Protein AF-A0A8T3QAI2-F1 (afdb_monomer_lite)

Sequence (124 aa):
MSRPERALLVHRTAWLVALIFGLSWVVSLADPAKAAAWAGDSYSPASASSLIALVNRSRAAAGRPALRIDPTLTSIARWRSNDMLARDDFSHDVPGYGSVFKKLDAVGYCYRIAGENIGWNTAL

Foldseek 3Di:
DDDDPPVVVVVVVVVVVVVVVVVVPPPDPDDVVVLVVLVDCPDDPVVVVVVLVVVQVVCVVVVHHRDDDDVVVVVLVVVVVVQCSVVVHDDQQRPPQGGSVSVCVVVPPDDDDDDDDDDDDPDD

Structure (mmCIF, N/CA/C/O backbone):
data_AF-A0A8T3QAI2-F1
#
_entry.id   AF-A0A8T3QAI2-F1
#
loop_
_atom_site.group_PDB
_atom_site.id
_atom_site.type_symbol
_atom_site.label_atom_id
_atom_site.label_alt_id
_atom_site.label_comp_id
_atom_site.label_asym_id
_atom_site.label_entity_id
_atom_site.label_seq_id
_atom_site.pdbx_PDB_ins_code
_atom_site.Cartn_x
_atom_site.Cartn_y
_atom_site.Cartn_z
_atom_site.occupancy
_atom_site.B_iso_or_equiv
_atom_site.auth_seq_id
_atom_site.auth_comp_id
_atom_site.auth_asym_id
_atom_site.auth_atom_id
_atom_site.pdbx_PDB_model_num
ATOM 1 N N . MET A 1 1 ? 43.528 29.751 -68.752 1.00 47.59 1 MET A N 1
ATOM 2 C CA . MET A 1 1 ? 42.473 28.728 -68.596 1.00 47.59 1 MET A CA 1
ATOM 3 C C . MET A 1 1 ? 42.992 27.663 -67.628 1.00 47.59 1 MET A C 1
ATOM 5 O O . MET A 1 1 ? 43.608 26.710 -68.070 1.00 47.59 1 MET A O 1
ATOM 9 N N . SER A 1 2 ? 42.849 27.867 -66.313 1.00 49.78 2 SER A N 1
ATOM 10 C CA . SER A 1 2 ? 43.157 26.855 -65.284 1.00 49.78 2 SER A CA 1
ATOM 11 C C . SER A 1 2 ? 42.524 27.253 -63.939 1.00 49.78 2 SER A C 1
ATOM 13 O O . SER A 1 2 ? 42.904 28.221 -63.288 1.00 49.78 2 SER A O 1
ATOM 15 N N . ARG A 1 3 ? 41.491 26.507 -63.556 1.00 57.41 3 ARG A N 1
ATOM 16 C CA . ARG A 1 3 ? 40.811 26.436 -62.248 1.00 57.41 3 ARG A CA 1
ATOM 17 C C . ARG A 1 3 ? 40.654 24.922 -61.970 1.00 57.41 3 ARG A C 1
ATOM 19 O O . ARG A 1 3 ? 40.534 24.214 -62.970 1.00 57.41 3 ARG A O 1
ATOM 26 N N . PRO A 1 4 ? 40.533 24.394 -60.729 1.00 52.84 4 PRO A N 1
ATOM 27 C CA . PRO A 1 4 ? 40.507 25.045 -59.412 1.00 52.84 4 PRO A CA 1
ATOM 28 C C . PRO A 1 4 ? 41.102 24.154 -58.274 1.00 52.84 4 PRO A C 1
ATOM 30 O O . PRO A 1 4 ? 40.366 23.438 -57.601 1.00 52.84 4 PRO A O 1
ATOM 33 N N . GLU A 1 5 ? 42.401 24.197 -57.968 1.00 56.09 5 GLU A N 1
ATOM 34 C CA . GLU A 1 5 ? 42.951 23.331 -56.891 1.00 56.09 5 GLU A CA 1
ATOM 35 C C . GLU A 1 5 ? 42.704 23.862 -55.464 1.00 56.09 5 GLU A C 1
ATOM 37 O O . GLU A 1 5 ? 42.773 23.128 -54.481 1.00 56.09 5 GLU A O 1
ATOM 42 N N . ARG A 1 6 ? 42.336 25.142 -55.326 1.00 55.31 6 ARG A N 1
ATOM 43 C CA . ARG A 1 6 ? 42.162 25.797 -54.016 1.00 55.31 6 ARG A CA 1
ATOM 44 C C . ARG A 1 6 ? 40.840 25.476 -53.305 1.00 55.31 6 ARG A C 1
ATOM 46 O O . ARG A 1 6 ? 40.733 25.710 -52.106 1.00 55.31 6 ARG A O 1
ATOM 53 N N . ALA A 1 7 ? 39.849 24.918 -54.002 1.00 51.91 7 ALA A N 1
ATOM 54 C CA . ALA A 1 7 ? 38.534 24.614 -53.421 1.00 51.91 7 ALA A CA 1
ATOM 55 C C . ALA A 1 7 ? 38.506 23.305 -52.600 1.00 51.91 7 ALA A C 1
ATOM 57 O O . ALA A 1 7 ? 37.675 23.151 -51.701 1.00 51.91 7 ALA A O 1
ATOM 58 N N . LEU A 1 8 ? 39.433 22.381 -52.877 1.00 54.16 8 LEU A N 1
ATOM 59 C CA . LEU A 1 8 ? 39.495 21.054 -52.252 1.00 54.16 8 LEU A CA 1
ATOM 60 C C . LEU A 1 8 ? 40.152 21.058 -50.863 1.00 54.16 8 LEU A C 1
ATOM 62 O O . LEU A 1 8 ? 39.908 20.147 -50.078 1.00 54.16 8 LEU A O 1
ATOM 66 N N . LEU A 1 9 ? 40.957 22.073 -50.527 1.00 50.19 9 LEU A N 1
ATOM 67 C CA . LEU A 1 9 ? 41.641 22.139 -49.228 1.00 50.19 9 LEU A CA 1
ATOM 68 C C . LEU A 1 9 ? 40.712 22.620 -48.096 1.00 50.19 9 LEU A C 1
ATOM 70 O O . LEU A 1 9 ? 40.786 22.113 -46.981 1.00 50.19 9 LEU A O 1
ATOM 74 N N . VAL A 1 10 ? 39.787 23.540 -48.396 1.00 52.62 10 VAL A N 1
ATOM 75 C CA . VAL A 1 10 ? 38.828 24.098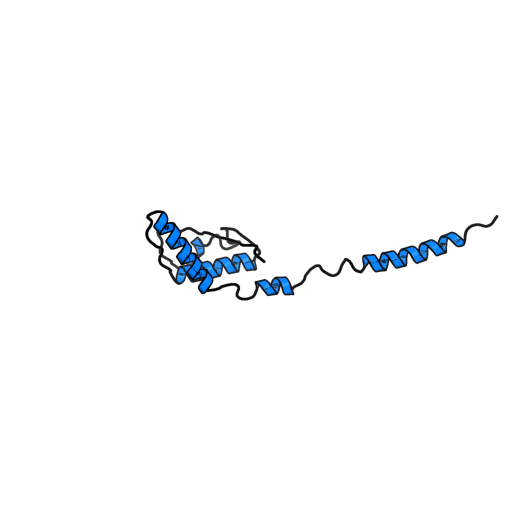 -47.417 1.00 52.62 10 VAL A CA 1
ATOM 76 C C . VAL A 1 10 ? 37.760 23.067 -47.023 1.00 52.62 10 VAL A C 1
ATOM 78 O O . VAL A 1 10 ? 37.330 23.007 -45.875 1.00 52.62 10 VAL A O 1
ATOM 81 N N . HIS A 1 11 ? 37.396 22.176 -47.950 1.00 51.53 11 HIS A N 1
ATOM 82 C CA . HIS A 1 11 ? 36.447 21.089 -47.703 1.00 51.53 11 HIS A CA 1
ATOM 83 C C . HIS A 1 11 ? 37.057 19.882 -46.984 1.00 51.53 11 HIS A C 1
ATOM 85 O O . HIS A 1 11 ? 36.335 18.938 -46.718 1.00 51.53 11 HIS A O 1
ATOM 91 N N . ARG A 1 12 ? 38.355 19.844 -46.666 1.00 52.47 12 ARG A N 1
ATOM 92 C CA . ARG A 1 12 ? 38.953 18.713 -45.921 1.00 52.47 12 ARG A CA 1
ATOM 93 C C . ARG A 1 12 ? 39.166 19.037 -44.447 1.00 52.47 12 ARG A C 1
ATOM 95 O O . ARG A 1 12 ? 39.099 18.145 -43.609 1.00 52.47 12 ARG A O 1
ATOM 102 N N . THR A 1 13 ? 39.335 20.314 -44.117 1.00 48.69 13 THR A N 1
ATOM 103 C CA . THR A 1 13 ? 39.426 20.795 -42.733 1.00 48.69 13 THR A CA 1
ATOM 104 C C . THR A 1 13 ? 38.051 20.989 -42.087 1.00 48.69 13 THR A C 1
ATOM 106 O O . THR A 1 13 ? 37.916 20.766 -40.887 1.00 48.69 13 THR A O 1
ATOM 109 N N . ALA A 1 14 ? 37.008 21.298 -42.868 1.00 49.44 14 ALA A N 1
ATOM 110 C CA . ALA A 1 14 ? 35.639 21.446 -42.361 1.00 49.44 14 ALA A CA 1
ATOM 111 C C . ALA A 1 14 ? 35.020 20.131 -41.829 1.00 49.44 14 ALA A C 1
ATOM 113 O O . ALA A 1 14 ? 34.255 20.159 -40.868 1.00 49.44 14 ALA A O 1
ATOM 114 N N . TRP A 1 15 ? 35.385 18.970 -42.388 1.00 45.72 15 TRP A N 1
ATOM 115 C CA . TRP A 1 15 ? 34.855 17.672 -41.933 1.00 45.72 15 TRP A CA 1
ATOM 116 C C . TRP A 1 15 ? 35.558 17.118 -40.688 1.00 45.72 15 TRP A C 1
ATOM 118 O O . TRP A 1 15 ? 34.951 16.359 -39.937 1.00 45.72 15 TRP A O 1
ATOM 128 N N . LEU A 1 16 ? 36.801 17.530 -40.415 1.00 47.59 16 LEU A N 1
ATOM 129 C CA . LEU A 1 16 ? 37.519 17.122 -39.202 1.00 47.59 16 LEU A CA 1
ATOM 130 C C . LEU A 1 16 ? 37.022 17.861 -37.947 1.00 47.59 16 LEU A C 1
ATOM 132 O O . LEU A 1 16 ? 37.047 17.289 -36.863 1.00 47.59 16 LEU A O 1
ATOM 136 N N . VAL A 1 17 ? 36.487 19.080 -38.084 1.00 49.78 17 VAL A N 1
ATOM 137 C CA . VAL A 1 17 ? 35.863 19.814 -36.964 1.00 49.78 17 VAL A CA 1
ATOM 138 C C . VAL A 1 17 ? 34.444 19.298 -36.668 1.00 49.78 17 VAL A C 1
ATOM 140 O O . VAL A 1 17 ? 34.059 19.196 -35.504 1.00 49.78 17 VAL A O 1
ATOM 143 N N . ALA A 1 18 ? 33.687 18.883 -37.691 1.00 51.53 18 ALA A N 1
ATOM 144 C CA . ALA A 1 18 ? 32.343 18.318 -37.522 1.00 51.53 18 ALA A CA 1
ATOM 145 C C . ALA A 1 18 ? 32.342 16.912 -36.881 1.00 51.53 18 ALA A C 1
ATOM 147 O O . ALA A 1 18 ? 31.437 16.585 -36.115 1.00 51.53 18 ALA A O 1
ATOM 148 N N . LEU A 1 19 ? 33.374 16.096 -37.129 1.00 51.72 19 LEU A N 1
ATOM 149 C CA . LEU A 1 19 ? 33.516 14.766 -36.519 1.00 51.72 19 LEU A CA 1
ATOM 150 C C . LEU A 1 19 ? 33.872 14.819 -35.023 1.00 51.72 19 LEU A C 1
ATOM 152 O O . LEU A 1 19 ? 33.400 13.980 -34.261 1.00 51.72 19 LEU A O 1
ATOM 156 N N . ILE A 1 20 ? 34.638 15.821 -34.581 1.00 52.38 20 ILE A N 1
ATOM 157 C CA . ILE A 1 20 ? 35.025 15.978 -33.166 1.00 52.38 20 ILE A CA 1
ATOM 158 C C . ILE A 1 20 ? 33.853 16.511 -32.319 1.00 52.38 20 ILE A C 1
ATOM 160 O O . ILE A 1 20 ? 33.698 16.104 -31.172 1.00 52.38 20 ILE A O 1
ATOM 164 N N . PHE A 1 21 ? 32.965 17.336 -32.888 1.00 50.62 21 PHE A N 1
ATOM 165 C CA . PHE A 1 21 ? 31.732 17.764 -32.208 1.00 50.62 21 PHE A CA 1
ATOM 166 C C . PHE A 1 21 ? 30.595 16.727 -32.268 1.00 50.62 21 PHE A C 1
ATOM 168 O O . PHE A 1 21 ? 29.76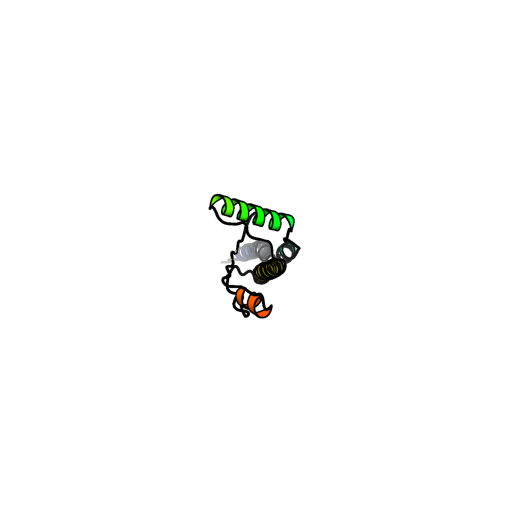8 16.686 -31.359 1.00 50.62 21 PHE A O 1
ATOM 175 N N . GLY A 1 22 ? 30.555 15.870 -33.294 1.00 49.47 22 GLY A N 1
ATOM 176 C CA . GLY A 1 22 ? 29.548 14.808 -33.421 1.00 49.47 22 GLY A CA 1
ATOM 177 C C . GLY A 1 22 ? 29.806 13.587 -32.531 1.00 49.47 22 GLY A C 1
ATOM 178 O O . GLY A 1 22 ? 28.857 12.960 -32.062 1.00 49.47 22 GLY A O 1
ATOM 179 N N . LEU A 1 23 ? 31.072 13.259 -32.247 1.00 49.94 23 LEU A N 1
ATOM 180 C CA . LEU A 1 23 ? 31.421 12.078 -31.445 1.00 49.94 23 LEU A CA 1
ATOM 181 C C . LEU A 1 23 ? 31.269 12.299 -29.928 1.00 49.94 23 LEU A C 1
ATOM 183 O O . LEU A 1 23 ? 31.139 11.334 -29.179 1.00 49.94 23 LEU A O 1
ATOM 187 N N . SER A 1 24 ? 31.221 13.552 -29.466 1.00 47.94 24 SER A N 1
ATOM 188 C CA . SER A 1 24 ? 31.057 13.885 -28.041 1.00 47.94 24 SER A CA 1
ATOM 189 C C . SER A 1 24 ? 29.605 14.025 -27.565 1.00 47.94 24 SER A C 1
ATOM 191 O O . SER A 1 24 ? 29.402 14.312 -26.390 1.00 47.94 24 SER A O 1
ATOM 193 N N . TRP A 1 25 ? 28.593 13.791 -28.411 1.00 51.69 25 TRP A N 1
ATOM 194 C CA . TRP A 1 25 ? 27.175 13.892 -28.008 1.00 51.69 25 TRP A CA 1
ATOM 195 C C . TRP A 1 25 ? 26.403 12.562 -27.947 1.00 51.69 25 TRP A C 1
ATOM 197 O O . TRP A 1 25 ? 25.231 12.564 -27.586 1.00 51.69 25 TRP A O 1
ATOM 207 N N . VAL A 1 26 ? 27.030 11.417 -28.248 1.00 55.69 26 VAL A N 1
ATOM 208 C CA . VAL A 1 26 ? 26.313 10.124 -28.385 1.00 55.69 26 VAL A CA 1
ATOM 209 C C . VAL A 1 26 ? 26.653 9.089 -27.294 1.00 55.69 26 VAL A C 1
ATOM 211 O O . VAL A 1 26 ? 26.136 7.978 -27.315 1.00 55.69 26 VAL A O 1
ATOM 214 N N . VAL A 1 27 ? 27.441 9.424 -26.266 1.00 53.50 27 VAL A N 1
ATOM 215 C CA . VAL A 1 27 ? 27.794 8.465 -25.190 1.00 53.50 27 VAL A CA 1
ATOM 216 C C . VAL A 1 27 ? 27.307 8.935 -23.819 1.00 53.50 27 VAL A C 1
ATOM 218 O O . VAL A 1 27 ? 28.091 9.214 -22.919 1.00 53.50 27 VAL A O 1
ATOM 221 N N . SER A 1 28 ? 25.989 9.036 -23.642 1.00 59.06 28 SER A N 1
ATOM 222 C CA . SER A 1 28 ? 25.348 9.022 -22.313 1.00 59.06 28 SER A CA 1
ATOM 223 C C . SER A 1 28 ? 23.861 8.701 -22.438 1.00 59.06 28 SER A C 1
ATOM 225 O O . SER A 1 28 ? 23.010 9.563 -22.247 1.00 59.06 28 SER A O 1
ATOM 227 N N . LEU A 1 29 ? 23.537 7.455 -22.797 1.00 61.22 29 LEU A N 1
ATOM 228 C CA . LEU A 1 29 ? 22.141 6.993 -22.876 1.00 61.22 29 LEU A CA 1
ATOM 229 C C . LEU A 1 29 ? 21.727 6.026 -21.762 1.00 61.22 29 LEU A C 1
ATOM 231 O O . LEU A 1 29 ? 20.567 5.643 -21.703 1.00 61.22 29 LEU A O 1
ATOM 235 N N . ALA A 1 30 ? 22.615 5.681 -20.833 1.00 58.44 30 ALA A N 1
ATOM 236 C CA . ALA A 1 30 ? 22.217 5.022 -19.597 1.00 58.44 30 ALA A CA 1
ATOM 237 C C . ALA A 1 30 ? 23.312 5.219 -18.554 1.00 58.44 30 ALA A C 1
ATOM 239 O O . ALA A 1 30 ? 24.430 4.746 -18.741 1.00 58.44 30 ALA A O 1
ATOM 240 N N . ASP A 1 31 ? 22.987 5.912 -17.467 1.00 56.12 31 ASP A N 1
ATOM 241 C CA . ASP A 1 31 ? 23.786 5.856 -16.250 1.00 56.12 31 ASP A CA 1
ATOM 242 C C . ASP A 1 31 ? 23.156 4.793 -15.333 1.00 56.1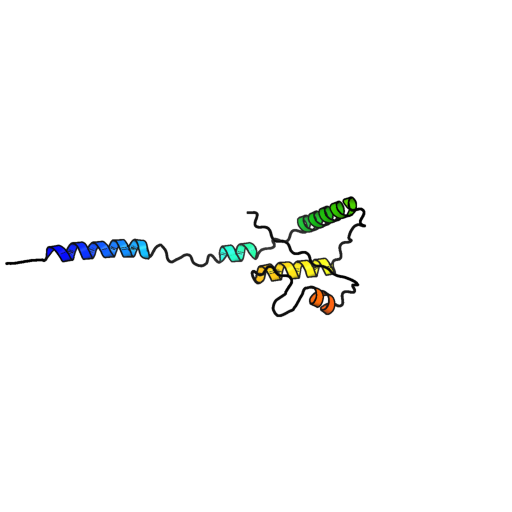2 31 ASP A C 1
ATOM 244 O O . ASP A 1 31 ? 22.190 5.095 -14.620 1.00 56.12 31 ASP A O 1
ATOM 248 N N . PRO A 1 32 ? 23.627 3.531 -15.365 1.00 55.16 32 PRO A N 1
ATOM 249 C CA . PRO A 1 32 ? 23.077 2.469 -14.525 1.00 55.16 32 PRO A CA 1
ATOM 250 C C . PRO A 1 32 ? 23.218 2.783 -13.028 1.00 55.16 32 PRO A C 1
ATOM 252 O O . PRO A 1 32 ? 22.502 2.192 -12.223 1.00 55.16 32 PRO A O 1
ATOM 255 N N . ALA A 1 33 ? 24.070 3.743 -12.640 1.00 55.06 33 ALA A N 1
ATOM 256 C CA . ALA A 1 33 ? 24.202 4.180 -11.256 1.00 55.06 33 ALA A CA 1
ATOM 257 C C . ALA A 1 33 ? 22.962 4.936 -10.749 1.00 55.06 33 ALA A C 1
ATOM 259 O O . ALA A 1 33 ? 22.627 4.808 -9.575 1.00 55.06 33 ALA A O 1
ATOM 260 N N . LYS A 1 34 ? 22.224 5.658 -11.609 1.00 51.72 34 LYS A N 1
ATOM 261 C CA . LYS A 1 34 ? 20.944 6.289 -11.221 1.00 51.72 34 LYS A CA 1
ATOM 262 C C . LYS A 1 34 ? 19.840 5.257 -10.996 1.00 51.72 34 LYS A C 1
ATOM 264 O O . LYS A 1 34 ? 19.119 5.352 -10.010 1.00 51.72 34 LYS A O 1
ATOM 269 N N . ALA A 1 35 ? 19.768 4.236 -11.850 1.00 51.91 35 ALA A N 1
ATOM 270 C CA . ALA A 1 35 ? 18.854 3.110 -11.658 1.00 51.91 35 ALA A CA 1
ATOM 271 C C . ALA A 1 35 ? 19.208 2.293 -10.397 1.00 51.91 35 ALA A C 1
ATOM 273 O O . ALA A 1 35 ? 18.321 1.876 -9.656 1.00 51.91 35 ALA A O 1
ATOM 274 N N . ALA A 1 36 ? 20.501 2.125 -10.100 1.00 51.03 36 ALA A N 1
ATOM 275 C CA . ALA A 1 36 ? 20.975 1.459 -8.886 1.00 51.03 36 ALA A CA 1
ATOM 276 C C . ALA A 1 36 ? 20.784 2.299 -7.606 1.00 51.03 36 ALA A C 1
ATOM 278 O O . ALA A 1 36 ? 20.637 1.733 -6.526 1.00 51.03 36 ALA A O 1
ATOM 279 N N . ALA A 1 37 ? 20.742 3.632 -7.706 1.00 49.81 37 ALA A N 1
ATOM 280 C CA . ALA A 1 37 ? 20.554 4.524 -6.561 1.00 49.81 37 ALA A CA 1
ATOM 281 C C . ALA A 1 37 ? 19.131 4.474 -5.977 1.00 49.81 37 ALA A C 1
ATOM 283 O O . ALA A 1 37 ? 18.966 4.648 -4.772 1.00 49.81 37 ALA A O 1
ATOM 284 N N . TRP A 1 38 ? 18.108 4.180 -6.788 1.00 51.47 38 TRP A N 1
ATOM 285 C CA . TRP A 1 38 ? 16.755 3.906 -6.283 1.00 51.47 38 TRP A CA 1
ATOM 286 C C . TRP A 1 38 ? 16.560 2.454 -5.832 1.00 51.47 38 TRP A C 1
ATOM 288 O O . TRP A 1 38 ? 15.611 2.164 -5.110 1.00 51.47 38 TRP A O 1
ATOM 298 N N . ALA A 1 39 ? 17.462 1.546 -6.213 1.00 52.16 39 ALA A N 1
ATOM 299 C CA . ALA A 1 39 ? 17.388 0.130 -5.856 1.00 52.16 39 ALA A CA 1
ATOM 300 C C . ALA A 1 39 ? 17.768 -0.164 -4.386 1.00 52.16 39 ALA A C 1
ATOM 302 O O . ALA A 1 39 ? 17.604 -1.295 -3.929 1.00 52.16 39 ALA A O 1
ATOM 303 N N . GLY A 1 40 ? 18.267 0.828 -3.639 1.00 54.84 40 GLY A N 1
ATOM 304 C CA . GLY A 1 40 ? 18.633 0.701 -2.227 1.00 54.84 40 GLY A CA 1
ATOM 305 C C . GLY A 1 40 ? 17.551 1.233 -1.285 1.00 54.84 40 GLY A C 1
ATOM 306 O O . GLY A 1 40 ? 17.129 2.372 -1.442 1.00 54.84 40 GLY A O 1
ATOM 307 N N . ASP A 1 41 ? 17.140 0.398 -0.320 1.00 59.69 41 ASP A N 1
ATOM 308 C CA . ASP A 1 41 ? 16.285 0.644 0.863 1.00 59.69 41 ASP A CA 1
ATOM 309 C C . ASP A 1 41 ? 15.883 2.112 1.148 1.00 59.69 41 ASP A C 1
ATOM 311 O O . ASP A 1 41 ? 16.230 2.711 2.165 1.00 59.69 41 ASP A O 1
ATOM 315 N N . SER A 1 42 ? 15.035 2.678 0.292 1.00 69.75 42 SER A N 1
ATOM 316 C CA . SER A 1 42 ? 14.354 3.961 0.515 1.00 69.75 42 SER A CA 1
ATOM 317 C C . SER A 1 42 ? 13.215 3.839 1.540 1.00 69.75 42 SER A C 1
ATOM 319 O O . SER A 1 42 ? 12.566 4.820 1.909 1.00 69.75 42 SER A O 1
ATOM 321 N N . TYR A 1 43 ? 12.982 2.627 2.052 1.00 81.50 43 TYR A N 1
ATOM 322 C CA . TYR A 1 43 ? 12.033 2.367 3.120 1.00 81.50 43 TYR A CA 1
ATOM 323 C C . TYR A 1 43 ? 12.585 2.795 4.486 1.00 81.50 43 TYR A C 1
ATOM 325 O O . TYR A 1 43 ? 13.558 2.241 4.990 1.00 81.50 43 TYR A O 1
ATOM 333 N N . SER A 1 44 ? 11.874 3.711 5.145 1.00 87.38 44 SER A N 1
ATOM 334 C CA . SER A 1 44 ? 12.144 4.121 6.525 1.00 87.38 44 SER A CA 1
ATOM 335 C C . SER A 1 44 ? 10.969 3.750 7.442 1.00 87.38 44 SER A C 1
ATOM 337 O O . SER A 1 44 ? 9.877 4.313 7.294 1.00 87.38 44 SER A O 1
ATOM 339 N N . PRO A 1 45 ? 11.164 2.859 8.439 1.00 87.50 45 PRO A N 1
ATOM 340 C CA . PRO A 1 45 ? 10.150 2.566 9.455 1.00 87.50 45 PRO A CA 1
ATOM 341 C C . PRO A 1 45 ? 9.700 3.811 10.235 1.00 87.50 45 PRO A C 1
ATOM 343 O O . PRO A 1 45 ? 8.537 3.916 10.631 1.00 87.50 45 PRO A O 1
ATOM 346 N N . ALA A 1 46 ? 10.609 4.771 10.435 1.00 91.19 46 ALA A N 1
ATOM 347 C CA . ALA A 1 46 ? 10.308 6.040 11.090 1.00 91.19 46 ALA A CA 1
ATOM 348 C C . ALA A 1 46 ? 9.385 6.911 10.224 1.00 91.19 46 ALA A C 1
ATOM 350 O O . ALA A 1 46 ? 8.418 7.484 10.735 1.00 91.19 46 ALA A O 1
ATOM 351 N N . SER A 1 47 ? 9.624 6.956 8.910 1.00 91.00 47 SER A N 1
ATOM 352 C CA . SER A 1 47 ? 8.750 7.658 7.964 1.00 91.00 47 SER A CA 1
ATOM 353 C C . SER A 1 47 ? 7.374 6.995 7.885 1.00 91.00 47 SER A C 1
ATOM 355 O O . SER A 1 47 ? 6.363 7.689 7.975 1.00 91.00 47 SER A O 1
ATOM 357 N N . ALA A 1 48 ? 7.313 5.660 7.817 1.00 91.62 48 ALA A N 1
ATOM 358 C CA . ALA A 1 48 ? 6.051 4.915 7.833 1.00 91.62 48 ALA A CA 1
ATOM 359 C C . ALA A 1 48 ? 5.245 5.179 9.120 1.00 91.62 48 ALA A C 1
ATOM 361 O O . ALA A 1 48 ? 4.053 5.485 9.064 1.00 91.62 48 ALA A O 1
ATOM 362 N N . SER A 1 49 ? 5.903 5.151 10.281 1.00 93.38 49 SER A N 1
ATOM 363 C CA . SER A 1 49 ? 5.268 5.463 11.570 1.00 93.38 49 SER A CA 1
ATOM 364 C C . SER A 1 49 ? 4.764 6.909 11.627 1.00 93.38 49 SER A C 1
ATOM 366 O O . SER A 1 49 ? 3.646 7.165 12.079 1.00 93.38 49 SER A O 1
ATOM 368 N N . SER A 1 50 ? 5.551 7.857 11.114 1.00 95.50 50 SER A N 1
ATOM 369 C CA . SER A 1 50 ? 5.170 9.272 11.037 1.00 95.50 50 SER A CA 1
ATOM 370 C C . SER A 1 50 ? 3.959 9.491 10.129 1.00 95.50 50 SER A C 1
ATOM 372 O O . SER A 1 50 ? 3.055 10.251 10.485 1.00 95.50 50 SER A O 1
ATOM 374 N N . LEU A 1 51 ? 3.893 8.786 8.996 1.00 94.31 51 LEU A N 1
ATOM 375 C CA . LEU A 1 51 ? 2.755 8.824 8.081 1.00 94.31 51 LEU A CA 1
ATOM 376 C C . LEU A 1 51 ? 1.476 8.319 8.760 1.00 94.31 51 LEU A C 1
ATOM 378 O O . LEU A 1 51 ? 0.451 8.996 8.710 1.00 94.31 51 LEU A O 1
ATOM 382 N N . ILE A 1 52 ? 1.528 7.183 9.461 1.00 96.81 52 ILE A N 1
ATOM 383 C CA . ILE A 1 52 ? 0.363 6.669 10.197 1.00 96.81 52 ILE A CA 1
ATOM 384 C C . ILE A 1 52 ? -0.069 7.637 11.304 1.00 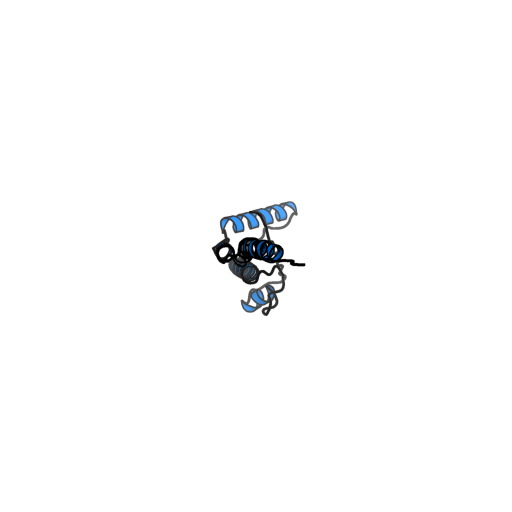96.81 52 ILE A C 1
ATOM 386 O O . ILE A 1 52 ? -1.267 7.865 11.489 1.00 96.81 52 ILE A O 1
ATOM 390 N N . ALA A 1 53 ? 0.878 8.265 12.007 1.00 97.69 53 ALA A N 1
ATOM 391 C CA . ALA A 1 53 ? 0.564 9.280 13.008 1.00 97.69 53 ALA A CA 1
ATOM 392 C C . ALA A 1 53 ? -0.145 10.500 12.390 1.00 97.69 53 ALA A C 1
ATOM 394 O O . ALA A 1 53 ? -1.132 10.980 12.947 1.00 97.69 53 ALA A O 1
ATOM 395 N N . LEU A 1 54 ? 0.310 10.979 11.228 1.00 98.19 54 LEU A N 1
ATOM 396 C CA . LEU A 1 54 ? -0.337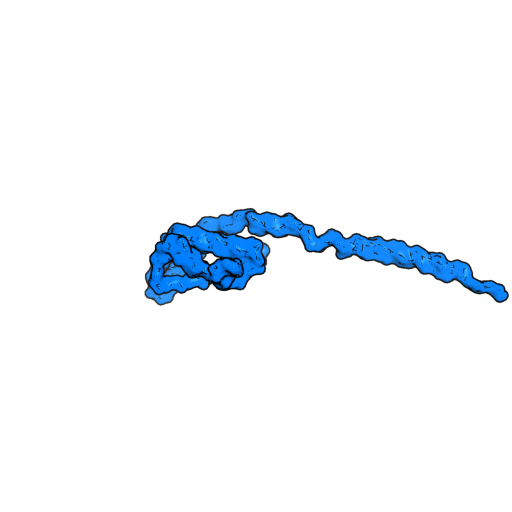 12.057 10.468 1.00 98.19 54 LEU A CA 1
ATOM 397 C C . LEU A 1 54 ? -1.756 11.678 10.028 1.00 98.19 54 LEU A C 1
ATOM 399 O O . LEU A 1 54 ? -2.694 12.446 10.251 1.00 98.19 54 LEU A O 1
ATOM 403 N N . VAL A 1 55 ? -1.932 10.480 9.467 1.00 97.56 55 VAL A N 1
ATOM 404 C CA . VAL A 1 55 ? -3.246 9.962 9.056 1.00 97.56 55 VAL A CA 1
ATOM 405 C C . VAL A 1 55 ? -4.190 9.893 10.253 1.00 97.56 55 VAL A C 1
ATOM 407 O O . VAL A 1 55 ? -5.320 10.372 10.177 1.00 97.56 55 VAL A O 1
ATOM 410 N N . ASN A 1 56 ? -3.736 9.365 11.389 1.00 98.62 56 ASN A N 1
ATOM 411 C CA . ASN A 1 56 ? -4.562 9.282 12.591 1.00 98.62 56 ASN A CA 1
ATOM 412 C C . ASN A 1 56 ? -4.896 10.657 13.187 1.00 98.62 56 ASN A C 1
ATOM 414 O O . ASN A 1 56 ? -6.011 10.829 13.679 1.00 98.62 56 ASN A O 1
ATOM 418 N N . ARG A 1 57 ? -4.013 11.661 13.072 1.00 98.69 57 ARG A N 1
ATOM 419 C CA . ARG A 1 57 ? -4.355 13.055 13.411 1.00 98.69 57 ARG A CA 1
ATOM 420 C C . ARG A 1 57 ? -5.459 13.609 12.511 1.00 98.69 57 ARG A C 1
ATOM 422 O O . ARG A 1 57 ? -6.418 14.181 13.020 1.00 98.69 57 ARG A O 1
ATOM 429 N N . SER A 1 58 ? -5.364 13.399 11.197 1.00 98.38 58 SER A N 1
ATOM 430 C CA . SER A 1 58 ? -6.409 13.811 10.245 1.00 98.38 58 SER A CA 1
ATOM 431 C C . SER A 1 58 ? -7.750 13.129 10.544 1.00 98.38 58 SER A C 1
ATOM 433 O O . SER A 1 58 ? -8.796 13.777 10.565 1.00 98.38 58 SER A O 1
ATOM 435 N N . ARG A 1 59 ? -7.726 11.835 10.876 1.00 98.50 59 ARG A N 1
ATOM 436 C CA . ARG A 1 59 ? -8.919 11.082 11.283 1.00 98.50 59 ARG A CA 1
ATOM 437 C C . ARG A 1 59 ? -9.545 11.627 12.561 1.00 98.50 59 ARG A C 1
ATOM 439 O O . ARG A 1 59 ? -10.759 11.802 12.590 1.00 98.50 59 ARG A O 1
ATOM 446 N N . ALA A 1 60 ? -8.738 11.938 13.574 1.00 98.69 60 ALA A N 1
ATOM 447 C CA . ALA A 1 60 ? -9.224 12.537 14.814 1.00 98.69 60 ALA A CA 1
ATOM 448 C C . ALA A 1 60 ? -9.893 13.898 14.564 1.00 98.69 60 ALA A C 1
ATOM 450 O O . ALA A 1 60 ? -10.992 14.132 15.061 1.00 98.69 60 ALA A O 1
ATOM 451 N N . ALA A 1 61 ? -9.295 14.749 13.722 1.00 98.50 61 ALA A N 1
ATOM 452 C CA . ALA A 1 61 ? -9.888 16.028 13.321 1.00 98.50 61 ALA A CA 1
ATOM 453 C C . ALA A 1 61 ? -11.239 15.864 12.597 1.00 98.50 61 ALA A C 1
ATOM 455 O O . ALA A 1 61 ? -12.106 16.725 12.699 1.00 98.50 61 ALA A O 1
ATOM 456 N N . ALA A 1 62 ? -11.443 14.737 11.911 1.00 98.56 62 ALA A N 1
ATOM 457 C CA . ALA A 1 62 ? -12.700 14.379 11.256 1.00 98.56 62 ALA A CA 1
ATOM 458 C C . ALA A 1 62 ? -13.669 13.566 12.146 1.00 98.56 62 ALA A C 1
ATOM 460 O O . ALA A 1 62 ? -14.639 13.007 11.631 1.00 98.56 62 ALA A O 1
ATOM 461 N N . GLY A 1 63 ? -13.402 13.422 13.450 1.00 98.56 63 GLY A N 1
ATOM 462 C CA . GLY A 1 63 ? -14.239 12.636 14.368 1.00 98.56 63 GLY A CA 1
ATOM 463 C C . GLY A 1 63 ? -14.239 11.127 14.085 1.00 98.56 63 GLY A C 1
ATOM 464 O O . GLY A 1 63 ? -15.199 10.427 14.404 1.00 98.56 63 GLY A O 1
ATOM 465 N N . ARG A 1 64 ? -13.189 10.603 13.441 1.00 98.38 64 ARG A N 1
ATOM 466 C CA . ARG A 1 64 ? -13.051 9.187 13.064 1.00 98.38 64 ARG A CA 1
ATOM 467 C C . ARG A 1 64 ? -12.129 8.448 14.049 1.00 98.38 64 ARG A C 1
ATOM 469 O O . ARG A 1 64 ? -11.099 8.998 14.438 1.00 98.38 64 ARG A O 1
ATOM 476 N N . PRO A 1 65 ? -12.406 7.169 14.373 1.00 98.12 65 PRO A N 1
ATOM 477 C CA . PRO A 1 65 ? -11.504 6.348 15.184 1.00 98.12 65 PRO A CA 1
ATOM 478 C C . PRO A 1 65 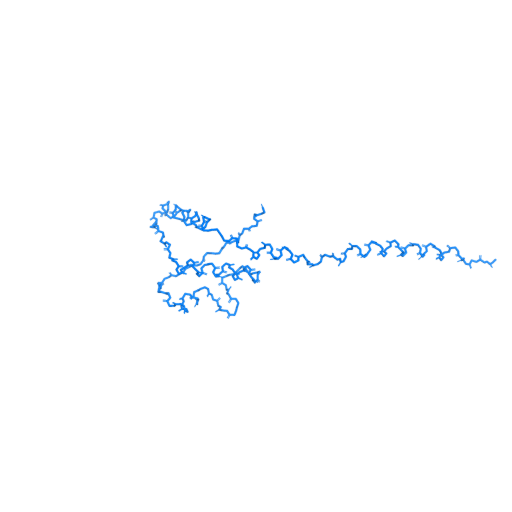? -10.122 6.183 14.543 1.00 98.12 65 PRO A C 1
ATOM 480 O O . PRO A 1 65 ? -10.019 6.104 13.315 1.00 98.12 65 PRO A O 1
ATOM 483 N N . ALA A 1 66 ? -9.071 6.065 15.355 1.00 98.06 66 ALA A N 1
ATOM 484 C CA . ALA A 1 66 ? -7.717 5.798 14.870 1.00 98.06 66 ALA A CA 1
ATOM 485 C C . ALA A 1 66 ? -7.620 4.437 14.153 1.00 98.06 66 ALA A C 1
ATOM 487 O O . ALA A 1 66 ? -8.245 3.455 14.555 1.00 98.06 66 ALA A O 1
ATOM 488 N N . LEU A 1 67 ? -6.821 4.380 13.089 1.00 97.25 67 LEU A N 1
ATOM 489 C CA . LEU A 1 67 ? -6.414 3.135 12.446 1.00 97.25 67 LEU A CA 1
ATOM 490 C C . LEU A 1 67 ? -5.378 2.419 13.311 1.00 97.25 67 LEU A C 1
ATOM 492 O O . LEU A 1 67 ? -4.514 3.053 13.924 1.00 97.25 67 LEU A O 1
ATOM 496 N N . ARG A 1 68 ? -5.445 1.088 13.301 1.00 96.75 68 ARG A N 1
ATOM 497 C CA . ARG A 1 68 ? -4.450 0.204 13.910 1.00 96.75 68 ARG A CA 1
ATOM 498 C C . ARG A 1 68 ? -3.497 -0.291 12.832 1.00 96.75 68 ARG A C 1
ATOM 500 O O . ARG A 1 68 ? -3.942 -0.649 11.746 1.00 96.75 68 ARG A O 1
ATOM 507 N N . ILE A 1 69 ? -2.205 -0.315 13.147 1.00 96.50 69 ILE A N 1
ATOM 508 C CA . ILE A 1 69 ? -1.203 -0.915 12.265 1.00 96.50 69 ILE A CA 1
ATOM 509 C C . ILE A 1 69 ? -1.377 -2.434 12.297 1.00 96.50 69 ILE A C 1
ATOM 511 O O . ILE A 1 69 ? -1.481 -3.028 13.370 1.00 96.50 69 ILE A O 1
ATOM 515 N N . ASP A 1 70 ? -1.387 -3.035 11.112 1.00 97.31 70 ASP A N 1
ATOM 516 C CA . ASP A 1 70 ? -1.412 -4.477 10.901 1.00 97.31 70 ASP A CA 1
ATOM 517 C C . ASP A 1 70 ? -0.114 -4.895 10.176 1.00 97.31 70 ASP A C 1
ATOM 519 O O . ASP A 1 70 ? 0.201 -4.335 9.115 1.00 97.31 70 ASP A O 1
ATOM 523 N N . PRO A 1 71 ? 0.677 -5.836 10.727 1.00 95.81 71 PRO A N 1
ATOM 524 C CA . PRO A 1 71 ? 1.935 -6.271 10.115 1.00 95.81 71 PRO A CA 1
ATOM 525 C C . PRO A 1 71 ? 1.770 -6.900 8.726 1.00 95.81 71 PRO A C 1
ATOM 527 O O . PRO A 1 71 ? 2.624 -6.703 7.861 1.00 95.81 71 PRO A O 1
ATOM 530 N N . THR A 1 72 ? 0.667 -7.613 8.484 1.00 97.25 72 THR A N 1
ATOM 531 C CA . THR A 1 72 ? 0.367 -8.237 7.187 1.00 97.25 72 THR A CA 1
ATOM 532 C C . THR A 1 72 ? 0.112 -7.162 6.141 1.00 97.25 72 THR A C 1
ATOM 534 O O . THR A 1 72 ? 0.727 -7.175 5.075 1.00 97.25 72 THR A O 1
ATOM 537 N N . LEU A 1 73 ? -0.719 -6.167 6.470 1.00 97.50 73 LEU A N 1
ATOM 538 C CA . LEU A 1 73 ? -0.975 -5.033 5.576 1.00 97.50 73 LEU A CA 1
ATOM 539 C C . LEU A 1 73 ? 0.287 -4.202 5.327 1.00 97.50 73 LEU A C 1
ATOM 541 O O . LEU A 1 73 ? 0.511 -3.743 4.211 1.00 97.50 73 LEU A O 1
ATOM 545 N N . THR A 1 74 ? 1.146 -4.061 6.338 1.00 95.81 74 THR A N 1
ATOM 546 C CA . THR A 1 74 ? 2.442 -3.378 6.202 1.00 95.81 74 THR A CA 1
ATOM 547 C C . THR A 1 74 ? 3.354 -4.109 5.217 1.00 95.81 74 THR A C 1
ATOM 549 O O . THR A 1 74 ? 3.964 -3.485 4.348 1.00 95.81 74 THR A O 1
ATOM 552 N N . SER A 1 75 ? 3.426 -5.439 5.315 1.00 95.56 75 SER A N 1
ATOM 553 C CA . SER A 1 75 ? 4.210 -6.271 4.398 1.00 95.56 75 SER A CA 1
ATOM 554 C C . SER A 1 75 ? 3.706 -6.158 2.956 1.00 95.56 75 SER A C 1
ATOM 556 O O . SER A 1 75 ? 4.501 -5.965 2.035 1.00 95.56 75 SER A O 1
ATOM 558 N N . ILE A 1 76 ? 2.386 -6.192 2.758 1.00 97.12 76 ILE A N 1
ATOM 559 C CA . ILE A 1 76 ? 1.764 -6.064 1.434 1.00 97.12 76 ILE A CA 1
ATOM 560 C C . ILE A 1 76 ? 1.982 -4.668 0.849 1.00 97.12 76 ILE A C 1
ATOM 562 O O . ILE A 1 76 ? 2.335 -4.560 -0.323 1.00 97.12 76 ILE A O 1
ATOM 566 N N . ALA A 1 77 ? 1.850 -3.610 1.652 1.00 96.12 77 ALA A N 1
ATOM 567 C CA . ALA A 1 77 ? 2.136 -2.247 1.213 1.00 96.12 77 ALA A CA 1
ATOM 568 C C . ALA A 1 77 ? 3.597 -2.090 0.756 1.00 96.12 77 ALA A C 1
ATOM 570 O O . ALA A 1 77 ? 3.845 -1.493 -0.289 1.00 96.12 77 ALA A O 1
ATOM 571 N N . ARG A 1 78 ? 4.558 -2.688 1.481 1.00 93.50 78 ARG A N 1
ATOM 572 C CA . ARG A 1 78 ? 5.980 -2.679 1.091 1.00 93.50 78 ARG A CA 1
ATOM 573 C C . ARG A 1 78 ? 6.234 -3.461 -0.195 1.00 93.50 78 ARG A C 1
ATOM 575 O O . ARG A 1 78 ? 6.979 -3.001 -1.054 1.00 93.50 78 ARG A O 1
ATOM 582 N N . TRP A 1 79 ? 5.608 -4.628 -0.350 1.00 94.81 79 TRP A N 1
ATOM 583 C CA . TRP A 1 79 ? 5.660 -5.373 -1.610 1.00 94.81 79 TRP A CA 1
ATOM 584 C C . TRP A 1 79 ? 5.127 -4.527 -2.772 1.00 94.81 79 TRP A C 1
ATOM 586 O O . TRP A 1 79 ? 5.772 -4.447 -3.815 1.00 94.81 79 TRP A O 1
ATOM 596 N N . ARG A 1 80 ? 3.991 -3.851 -2.578 1.00 95.25 80 ARG A N 1
ATOM 597 C CA . ARG A 1 80 ? 3.355 -3.038 -3.614 1.00 95.25 80 ARG A CA 1
ATOM 598 C C . ARG A 1 80 ? 4.216 -1.845 -4.025 1.00 95.25 80 ARG A C 1
ATOM 600 O O . ARG A 1 80 ? 4.369 -1.624 -5.223 1.00 95.25 80 ARG A O 1
ATOM 607 N N . SER A 1 81 ? 4.767 -1.087 -3.074 1.00 93.12 81 SER A N 1
ATOM 608 C CA . SER A 1 81 ? 5.634 0.058 -3.387 1.00 93.12 81 SER A CA 1
ATOM 609 C C . SER A 1 81 ? 6.907 -0.372 -4.111 1.00 93.12 81 SER A C 1
ATOM 611 O O . SER A 1 81 ? 7.343 0.304 -5.037 1.00 93.12 81 SER A O 1
ATOM 613 N N . ASN A 1 82 ? 7.470 -1.524 -3.734 1.00 91.25 82 ASN A N 1
ATOM 614 C CA . ASN A 1 82 ? 8.624 -2.093 -4.424 1.00 91.25 82 ASN A CA 1
ATOM 615 C C . ASN A 1 82 ? 8.278 -2.545 -5.847 1.00 91.25 82 ASN A C 1
ATOM 617 O O . ASN A 1 82 ? 9.098 -2.377 -6.740 1.00 91.25 82 ASN A O 1
ATOM 621 N N . ASP A 1 83 ? 7.084 -3.101 -6.070 1.00 93.38 83 ASP A N 1
ATOM 622 C CA . ASP A 1 83 ? 6.622 -3.478 -7.410 1.00 93.38 83 ASP A CA 1
ATOM 623 C C . ASP A 1 83 ? 6.449 -2.255 -8.325 1.00 93.38 83 ASP A C 1
ATOM 625 O O . ASP A 1 83 ? 6.940 -2.284 -9.450 1.00 93.38 83 ASP A O 1
ATOM 629 N N . MET A 1 84 ? 5.844 -1.167 -7.825 1.00 93.25 84 MET A N 1
ATOM 630 C CA . MET A 1 84 ? 5.738 0.100 -8.570 1.00 93.25 84 MET A CA 1
ATOM 631 C C . MET A 1 84 ? 7.115 0.621 -8.977 1.00 93.25 84 MET A C 1
ATOM 633 O O . MET A 1 84 ? 7.343 0.957 -10.136 1.00 93.25 84 MET A O 1
ATOM 637 N N . LEU A 1 85 ? 8.055 0.630 -8.028 1.00 89.12 85 LEU A N 1
ATOM 638 C CA . LEU A 1 85 ? 9.422 1.075 -8.272 1.00 89.12 85 LEU A CA 1
ATOM 639 C C . LEU A 1 85 ? 10.145 0.185 -9.290 1.00 89.12 85 LEU A C 1
ATOM 641 O O . LEU A 1 85 ? 10.795 0.687 -10.199 1.00 89.12 85 LEU A O 1
ATOM 645 N N . ALA A 1 86 ? 10.035 -1.136 -9.145 1.00 89.69 86 ALA A N 1
ATOM 646 C CA . ALA A 1 86 ? 10.730 -2.095 -10.000 1.00 89.69 86 ALA A CA 1
ATOM 647 C C . ALA A 1 86 ? 10.239 -2.073 -11.455 1.00 89.69 86 ALA A C 1
ATOM 649 O O . ALA A 1 86 ? 10.967 -2.497 -12.351 1.00 89.69 86 ALA A O 1
ATOM 650 N N . ARG A 1 87 ? 9.004 -1.621 -11.681 1.00 89.88 87 ARG A N 1
ATOM 651 C CA . ARG A 1 87 ? 8.355 -1.598 -12.996 1.00 89.88 87 ARG A CA 1
ATOM 652 C C . ARG A 1 87 ? 8.240 -0.206 -13.602 1.00 89.88 87 ARG A C 1
ATOM 654 O O . ARG A 1 87 ? 7.751 -0.112 -14.722 1.00 89.88 87 ARG A O 1
ATOM 661 N N . ASP A 1 88 ? 8.668 0.825 -12.876 1.00 89.94 88 ASP A N 1
ATOM 662 C CA . ASP A 1 88 ? 8.455 2.228 -13.243 1.00 89.94 88 ASP A CA 1
ATOM 663 C C . ASP A 1 88 ? 6.973 2.524 -13.561 1.00 89.94 88 ASP A C 1
ATOM 665 O O . ASP A 1 88 ? 6.632 3.159 -14.556 1.00 89.94 88 ASP A O 1
ATOM 669 N N . ASP A 1 89 ? 6.071 1.992 -12.727 1.00 90.62 89 ASP A N 1
ATOM 670 C CA . ASP A 1 89 ? 4.621 2.067 -12.926 1.00 90.62 89 ASP A CA 1
ATOM 671 C C . ASP A 1 89 ? 3.908 2.558 -11.660 1.00 90.62 89 ASP A C 1
ATOM 673 O O . ASP A 1 89 ? 4.063 1.992 -10.577 1.00 90.62 89 ASP A O 1
ATOM 677 N N . PHE A 1 90 ? 3.089 3.602 -11.799 1.00 94.75 90 PHE A N 1
ATOM 678 C CA . PHE A 1 90 ? 2.314 4.200 -10.710 1.00 94.75 90 PHE A CA 1
ATOM 679 C C . PHE A 1 90 ? 0.814 4.021 -10.967 1.00 94.75 90 PHE A C 1
ATOM 681 O O . PHE A 1 90 ? 0.129 4.909 -11.477 1.00 94.75 90 PHE A O 1
ATOM 688 N N . SER A 1 91 ? 0.306 2.839 -10.618 1.00 95.81 91 SER A N 1
ATOM 689 C CA . SER A 1 91 ? -1.064 2.405 -10.908 1.00 95.81 91 SER A CA 1
ATOM 690 C C . SER A 1 91 ? -1.677 1.622 -9.742 1.00 95.81 91 SER A C 1
ATOM 692 O O . SER A 1 91 ? -0.972 1.090 -8.889 1.00 95.81 91 SER A O 1
ATOM 694 N N . HIS A 1 92 ? -3.005 1.521 -9.696 1.00 96.81 92 HIS A N 1
ATOM 695 C CA . HIS A 1 92 ? -3.696 0.554 -8.826 1.00 96.81 92 HIS A CA 1
ATOM 696 C C . HIS A 1 92 ? -3.784 -0.846 -9.456 1.00 96.81 92 HIS A C 1
ATOM 698 O O . HIS A 1 92 ? -4.028 -1.831 -8.753 1.00 96.81 92 HIS A O 1
ATOM 704 N N . ASP A 1 93 ? -3.575 -0.940 -10.771 1.00 96.56 93 ASP A N 1
ATOM 705 C CA . ASP A 1 93 ? -3.374 -2.215 -11.447 1.00 96.56 93 ASP A CA 1
ATOM 706 C C . ASP A 1 93 ? -1.938 -2.699 -11.216 1.00 96.56 93 ASP A C 1
ATOM 708 O O . ASP A 1 93 ? -0.993 -1.915 -11.137 1.00 96.56 93 ASP A O 1
ATOM 712 N N . VAL A 1 94 ? -1.785 -4.008 -11.071 1.00 95.81 94 VAL A N 1
ATOM 713 C CA . VAL A 1 94 ? -0.503 -4.691 -10.935 1.00 95.81 94 VAL A CA 1
ATOM 714 C C . VAL A 1 94 ? -0.362 -5.580 -12.167 1.00 95.81 94 VAL A C 1
ATOM 716 O O . VAL A 1 94 ? -0.979 -6.653 -12.198 1.00 95.81 94 VAL A O 1
ATOM 719 N N . PRO A 1 95 ? 0.435 -5.198 -13.183 1.00 92.81 95 PRO A N 1
ATOM 720 C CA . PRO A 1 95 ? 0.439 -5.909 -14.458 1.00 92.81 95 PRO A CA 1
ATOM 721 C C . PRO A 1 95 ? 0.735 -7.410 -14.301 1.00 92.81 95 PRO A C 1
ATOM 723 O O . PRO A 1 95 ? 1.687 -7.818 -13.629 1.00 92.81 95 PRO A O 1
ATOM 726 N N . GLY A 1 96 ? -0.109 -8.261 -14.887 1.00 92.75 96 GLY A N 1
ATOM 727 C CA . GLY A 1 96 ? -0.009 -9.724 -14.767 1.00 92.75 96 GLY A CA 1
ATOM 728 C C . GLY A 1 96 ? -0.441 -10.307 -13.412 1.00 92.75 96 GLY A C 1
ATOM 729 O O . GLY A 1 96 ? -0.493 -11.527 -13.265 1.00 92.75 96 GLY A O 1
ATOM 730 N N . TYR A 1 97 ? -0.793 -9.472 -12.432 1.00 92.88 97 TYR A N 1
ATOM 731 C CA . TYR A 1 97 ? -1.304 -9.902 -11.130 1.00 92.88 97 TYR A CA 1
ATOM 732 C C . TYR A 1 97 ? -2.756 -9.456 -10.908 1.00 92.88 97 TYR A C 1
ATOM 734 O O . TYR A 1 97 ? -3.560 -10.263 -10.442 1.00 92.88 97 TYR A O 1
ATOM 742 N N . GLY A 1 98 ? -3.129 -8.241 -11.316 1.00 95.44 98 GLY A N 1
ATOM 743 C CA . GLY A 1 98 ? -4.458 -7.651 -11.152 1.00 95.44 98 GLY A CA 1
ATOM 744 C C . GLY A 1 98 ? -4.410 -6.471 -10.189 1.00 95.44 98 GLY A C 1
ATOM 745 O O . GLY A 1 98 ? -4.127 -5.363 -10.597 1.00 95.44 98 GLY A O 1
ATOM 746 N N . SER A 1 99 ? -4.649 -6.686 -8.896 1.00 95.94 99 SER A N 1
ATOM 747 C CA . SER A 1 99 ? -4.628 -5.599 -7.904 1.00 95.94 99 SER A CA 1
ATOM 748 C C . SER A 1 99 ? -4.046 -6.048 -6.568 1.00 95.94 99 SER A C 1
ATOM 750 O O . SER A 1 99 ? -3.891 -7.248 -6.307 1.00 95.94 99 SER A O 1
ATOM 752 N N . VAL A 1 100 ? -3.774 -5.090 -5.677 1.00 96.81 100 VAL A N 1
ATOM 753 C CA . VAL A 1 100 ? -3.366 -5.388 -4.295 1.00 96.81 100 VAL A CA 1
ATOM 754 C C . VAL A 1 100 ? -4.434 -6.184 -3.533 1.00 96.81 100 VAL A C 1
ATOM 756 O O . VAL A 1 100 ? -4.105 -6.969 -2.650 1.00 96.81 100 VAL A O 1
ATOM 759 N N . PHE A 1 101 ? -5.713 -6.066 -3.899 1.00 97.50 101 PHE A N 1
ATOM 760 C CA . PHE A 1 101 ? -6.787 -6.822 -3.245 1.00 97.50 101 PHE A CA 1
ATOM 761 C C . PHE A 1 101 ? -6.699 -8.315 -3.559 1.00 97.50 101 PHE A C 1
ATOM 763 O O . PHE A 1 101 ? -6.842 -9.134 -2.659 1.00 97.50 101 PHE A O 1
ATOM 770 N N . LYS A 1 102 ? -6.286 -8.682 -4.778 1.00 97.44 102 LYS A N 1
ATOM 771 C CA . LYS A 1 102 ? -5.969 -10.082 -5.092 1.00 97.44 102 LYS A CA 1
ATOM 772 C C . LYS A 1 102 ? -4.806 -10.609 -4.244 1.00 97.44 102 LYS A C 1
ATOM 774 O O . LYS A 1 102 ? -4.757 -11.799 -3.950 1.00 97.44 102 LYS A O 1
ATOM 779 N N . LYS A 1 103 ? -3.880 -9.734 -3.821 1.00 97.31 103 LYS A N 1
ATOM 780 C CA . LYS A 1 103 ? -2.805 -10.096 -2.883 1.00 97.31 103 LYS A CA 1
ATOM 781 C C . LYS A 1 103 ? -3.364 -10.373 -1.495 1.00 97.31 103 LYS A C 1
ATOM 783 O O . LYS A 1 103 ? -2.954 -11.364 -0.900 1.00 97.31 103 LYS A O 1
ATOM 788 N N . LEU A 1 104 ? -4.293 -9.543 -1.008 1.00 97.94 104 LEU A N 1
ATOM 789 C CA . LEU A 1 104 ? -5.010 -9.786 0.251 1.00 97.94 104 LEU A CA 1
ATOM 790 C C . LEU A 1 104 ? -5.735 -11.135 0.215 1.00 97.94 104 LEU A C 1
ATOM 792 O O . LEU A 1 104 ? -5.562 -11.936 1.132 1.00 97.94 104 LEU A O 1
ATOM 796 N N . ASP A 1 105 ? -6.461 -11.418 -0.866 1.00 97.56 105 ASP A N 1
ATOM 797 C CA . ASP A 1 105 ? -7.193 -12.677 -1.037 1.00 97.56 105 ASP A CA 1
ATOM 798 C C . ASP A 1 105 ? -6.239 -13.879 -1.095 1.00 97.56 105 ASP A C 1
ATOM 800 O O . ASP A 1 105 ? -6.453 -14.885 -0.422 1.00 97.56 105 ASP A O 1
ATOM 804 N N . ALA A 1 106 ? -5.138 -13.764 -1.846 1.00 97.06 106 ALA A N 1
ATOM 805 C CA . ALA A 1 106 ? -4.151 -14.831 -1.997 1.00 97.06 106 ALA A CA 1
ATOM 806 C C . ALA A 1 106 ? -3.440 -15.197 -0.685 1.00 97.06 106 ALA A C 1
ATOM 808 O O . ALA A 1 106 ? -3.014 -16.340 -0.527 1.00 97.06 106 ALA A O 1
ATOM 809 N N . VAL A 1 107 ? -3.299 -14.250 0.250 1.00 97.00 107 VAL A N 1
ATOM 810 C CA . VAL A 1 107 ? -2.755 -14.526 1.592 1.00 97.00 107 VAL A CA 1
ATOM 811 C C . VAL A 1 107 ? -3.839 -14.874 2.618 1.00 97.00 107 VAL A C 1
ATOM 813 O O . VAL A 1 107 ? -3.521 -15.079 3.787 1.00 97.00 107 VAL A O 1
ATOM 816 N N . GLY A 1 108 ? -5.111 -14.924 2.210 1.00 97.69 108 GLY A N 1
ATOM 817 C CA . GLY A 1 108 ? -6.238 -15.210 3.095 1.00 97.69 108 GLY A CA 1
ATOM 818 C C . GLY A 1 108 ? -6.514 -14.109 4.123 1.00 97.69 108 GLY A C 1
ATOM 819 O O . GLY A 1 108 ? -6.998 -14.405 5.215 1.00 97.69 108 GLY A O 1
ATOM 820 N N . TYR A 1 109 ? -6.190 -12.847 3.821 1.00 98.06 109 TYR A N 1
ATOM 821 C CA . TYR A 1 109 ? -6.478 -11.737 4.728 1.00 98.06 109 TYR A CA 1
ATOM 822 C C . TYR A 1 109 ? -7.989 -11.488 4.783 1.00 98.06 109 TYR A C 1
ATOM 824 O O . TYR A 1 109 ? -8.619 -11.219 3.764 1.00 98.06 109 TYR A O 1
ATOM 832 N N . CYS A 1 110 ? -8.580 -11.547 5.974 1.00 97.38 110 CYS A N 1
ATOM 833 C CA . CYS A 1 110 ? -10.012 -11.319 6.152 1.00 97.38 110 CYS A CA 1
ATOM 834 C C . CYS A 1 110 ? -10.327 -9.819 6.220 1.00 97.38 110 CYS A C 1
ATOM 836 O O . CYS A 1 110 ? -9.889 -9.125 7.138 1.00 97.38 110 CYS A O 1
ATOM 838 N N . TYR A 1 111 ? -11.153 -9.318 5.302 1.00 96.88 111 TYR A N 1
ATOM 839 C CA . TYR A 1 111 ? -11.627 -7.933 5.304 1.00 96.88 111 TYR A CA 1
ATOM 840 C C . TYR A 1 111 ? -13.072 -7.837 4.802 1.00 96.88 111 TYR A C 1
ATOM 842 O O . TYR A 1 111 ? -13.570 -8.717 4.108 1.00 96.88 111 TYR A O 1
ATOM 850 N N . ARG A 1 112 ? -13.758 -6.747 5.166 1.00 97.31 112 ARG A N 1
ATOM 851 C CA . ARG A 1 112 ? -15.106 -6.425 4.655 1.00 97.31 112 ARG A CA 1
ATOM 852 C C . ARG A 1 112 ? -15.061 -5.405 3.522 1.00 97.31 112 ARG A C 1
ATOM 854 O O . ARG A 1 112 ? -15.831 -5.489 2.577 1.00 97.31 112 ARG A O 1
ATOM 861 N N . ILE A 1 113 ? -14.192 -4.408 3.667 1.00 96.75 113 ILE A N 1
ATOM 862 C CA . ILE A 1 113 ? -13.917 -3.360 2.684 1.00 96.75 113 ILE A CA 1
ATOM 863 C C . ILE A 1 113 ? -12.421 -3.075 2.785 1.00 96.75 113 ILE A C 1
ATOM 865 O O . ILE A 1 113 ? -11.893 -2.993 3.896 1.00 96.75 113 ILE A O 1
ATOM 869 N N . ALA A 1 114 ? -11.762 -2.920 1.643 1.00 96.44 114 ALA A N 1
ATOM 870 C CA . ALA A 1 114 ? -10.368 -2.519 1.554 1.00 96.44 114 ALA A CA 1
ATOM 871 C C . ALA A 1 114 ? -10.233 -1.326 0.601 1.00 96.44 114 ALA A C 1
ATOM 873 O O . ALA A 1 114 ? -11.064 -1.122 -0.282 1.00 96.44 114 ALA A O 1
ATOM 874 N N . GLY A 1 115 ? -9.195 -0.524 0.816 1.00 96.62 115 GLY A N 1
ATOM 875 C CA . GLY A 1 115 ? -8.843 0.608 -0.029 1.00 96.62 115 GLY A CA 1
ATOM 876 C C . GLY A 1 115 ? -7.331 0.753 -0.076 1.00 96.62 115 GLY A C 1
ATOM 877 O O . GLY A 1 115 ? -6.646 0.421 0.893 1.00 96.62 115 GLY A O 1
ATOM 878 N N . GLU A 1 116 ? -6.825 1.236 -1.203 1.00 97.75 116 GLU A N 1
ATOM 879 C CA . GLU A 1 116 ? -5.407 1.476 -1.426 1.00 97.75 116 GLU A CA 1
ATOM 880 C C . GLU A 1 116 ? -5.208 2.956 -1.744 1.00 97.75 116 GLU A C 1
ATOM 882 O O . GLU A 1 116 ? -5.862 3.489 -2.634 1.00 97.75 116 GLU A O 1
ATOM 887 N N . ASN A 1 117 ? -4.289 3.602 -1.028 1.00 96.94 117 ASN A N 1
ATOM 888 C CA . ASN A 1 117 ? -3.790 4.922 -1.388 1.00 96.94 117 ASN A CA 1
ATOM 889 C C . ASN A 1 117 ? -2.334 4.761 -1.822 1.00 96.94 117 ASN A C 1
ATOM 891 O O . ASN A 1 117 ? -1.520 4.257 -1.047 1.00 96.94 117 ASN A O 1
ATOM 895 N N . ILE A 1 118 ? -2.013 5.219 -3.030 1.00 95.56 118 ILE A N 1
ATOM 896 C CA . ILE A 1 118 ? -0.648 5.270 -3.557 1.00 95.56 118 ILE A CA 1
ATOM 897 C C . ILE A 1 118 ? -0.200 6.726 -3.651 1.00 95.56 118 ILE A C 1
ATOM 899 O O . ILE A 1 118 ? -0.998 7.626 -3.910 1.00 95.56 118 ILE A O 1
ATOM 903 N N . GLY A 1 119 ? 1.079 6.964 -3.386 1.00 92.06 119 GLY A N 1
ATOM 904 C CA . GLY A 1 119 ? 1.668 8.293 -3.407 1.00 92.06 119 GLY A CA 1
ATOM 905 C C . GLY A 1 119 ? 3.095 8.217 -3.915 1.00 92.06 119 GLY A C 1
ATOM 906 O O . GLY A 1 119 ? 3.846 7.322 -3.537 1.00 92.06 119 GLY A O 1
ATOM 907 N N . TRP A 1 120 ? 3.449 9.170 -4.760 1.00 87.06 120 TRP A N 1
ATOM 908 C CA . TRP A 1 120 ? 4.805 9.401 -5.232 1.00 87.06 120 TRP A CA 1
ATOM 909 C C . TRP A 1 120 ? 5.236 10.811 -4.840 1.00 87.06 120 TRP A C 1
ATOM 911 O O . TRP A 1 120 ? 4.404 11.698 -4.636 1.00 87.06 120 TRP A O 1
ATOM 921 N N . ASN A 1 121 ? 6.537 11.012 -4.695 1.00 79.69 121 ASN A N 1
ATOM 922 C CA . ASN A 1 121 ? 7.114 12.317 -4.432 1.00 79.69 121 ASN A CA 1
ATOM 923 C C . ASN A 1 121 ? 8.392 12.446 -5.256 1.00 79.69 121 ASN A C 1
ATOM 925 O O . ASN A 1 121 ? 9.174 11.504 -5.329 1.00 79.69 121 ASN A O 1
ATOM 929 N N . THR A 1 122 ? 8.597 13.614 -5.852 1.00 66.88 122 THR A N 1
ATOM 930 C CA . THR A 1 122 ? 9.777 13.936 -6.661 1.00 66.88 122 THR A CA 1
ATOM 931 C C . THR A 1 122 ? 10.804 14.762 -5.889 1.00 66.88 122 THR A C 1
ATOM 933 O O . THR A 1 122 ? 11.692 15.336 -6.511 1.00 66.88 122 THR A O 1
ATOM 936 N N . ALA A 1 123 ? 10.665 14.896 -4.565 1.00 53.41 123 ALA A N 1
ATOM 937 C CA . ALA A 1 123 ? 11.609 15.669 -3.766 1.00 53.41 123 ALA A CA 1
ATOM 938 C C . ALA A 1 123 ? 13.022 15.063 -3.858 1.00 53.41 123 ALA A C 1
ATOM 940 O O . ALA A 1 123 ? 13.281 13.993 -3.304 1.00 53.41 123 ALA A O 1
ATOM 941 N N . LEU A 1 124 ? 13.880 15.775 -4.596 1.00 43.69 124 LEU A N 1
ATOM 942 C CA . LEU A 1 124 ? 15.339 15.762 -4.495 1.00 43.69 124 LEU A CA 1
ATOM 943 C C . LEU A 1 124 ? 15.773 16.508 -3.229 1.00 43.69 124 LEU A C 1
ATOM 945 O O . LEU A 1 124 ? 15.119 17.529 -2.907 1.00 43.69 124 LEU A O 1
#

Radius of gyration: 28.44 Å; chains: 1; bounding box: 58×44×84 Å

pLDDT: mean 79.81, std 20.6, range [43.69, 98.69]

Secondary structure (DSSP, 8-state):
----TTHHHHHHHHHHHHHHHHHTSSS-S--HHHHHHHSS----HHHHHHHHHHHHHHHHHTTPPPPPP-HHHHHHHHHHHHHHHHHT--SSEETTTEEHHHHHHHTT---SS-----------